Protein AF-A0A0D0E240-F1 (afdb_monomer_lite)

Organism: NCBI:txid930991

pLDDT: mean 70.88, std 16.0, range [42.56, 92.5]

Radius of gyration: 27.43 Å; chains: 1; bounding box: 70×23×63 Å

Sequence (84 aa):
RSADISRSQALELLDTGWTLEEVGEIFNVSEKSIWRWEDKLTQQIEVSPMSVLRGCPRLLNMAIMAELQASSRNPHRCSLMMGF

Foldseek 3Di:
DPPVVLLVVLVVVVVVPDDLVVSCVVSVHHSVVNVVSVVVVVVVVVDPDPPPPDDPPPPDDPVNVVVVVVVVVDPPPPPPPDDD

Secondary structure (DSSP, 8-state):
-HHHHHHHHHHHHHHTT--HHHHHHHHT--HHHHHHHHHHHHHHHH-----TT-----S--HHHHHHHHHHHT-TT-S-SSS--

InterPro domains:
  IPR009057 Homedomain-like superfamily [SSF46689] (7-76)

Structure (mmCIF, N/CA/C/O backbone):
data_AF-A0A0D0E240-F1
#
_entry.id   AF-A0A0D0E240-F1
#
loop_
_atom_site.group_PDB
_atom_site.id
_atom_site.type_symbol
_atom_site.label_atom_id
_atom_site.label_alt_id
_atom_site.label_comp_id
_atom_site.label_asym_id
_atom_site.label_entity_id
_atom_site.label_seq_id
_atom_site.pdbx_PDB_ins_code
_atom_site.Cartn_x
_atom_site.Cartn_y
_atom_site.Cartn_z
_atom_site.occupancy
_atom_site.B_iso_or_equiv
_atom_site.auth_seq_id
_atom_site.auth_comp_id
_atom_site.auth_asym_id
_atom_site.auth_atom_id
_atom_site.pdbx_PDB_model_num
ATOM 1 N N . ARG A 1 1 ? 11.034 -12.739 4.425 1.00 46.31 1 ARG A N 1
ATOM 2 C CA . ARG A 1 1 ? 9.708 -13.303 4.072 1.00 46.31 1 ARG A CA 1
ATOM 3 C C . ARG A 1 1 ? 8.582 -12.838 5.005 1.00 46.31 1 ARG A C 1
ATOM 5 O O . ARG A 1 1 ? 7.455 -12.816 4.549 1.00 46.31 1 ARG A O 1
ATOM 12 N N . SER A 1 2 ? 8.845 -12.404 6.245 1.00 47.59 2 SER A N 1
ATOM 13 C CA . SER A 1 2 ? 7.769 -12.022 7.186 1.00 47.59 2 SER A CA 1
ATOM 14 C C . SER A 1 2 ? 7.164 -10.619 7.005 1.00 47.59 2 SER A C 1
ATOM 16 O O . SER A 1 2 ? 6.081 -10.378 7.512 1.00 47.59 2 SER A O 1
ATOM 18 N N . ALA A 1 3 ? 7.822 -9.699 6.291 1.00 57.75 3 ALA A N 1
ATOM 19 C CA . ALA A 1 3 ? 7.351 -8.312 6.152 1.00 57.75 3 ALA A CA 1
ATOM 20 C C . ALA A 1 3 ? 6.356 -8.082 5.000 1.00 57.75 3 ALA A C 1
ATOM 22 O O . ALA A 1 3 ? 5.802 -6.994 4.900 1.00 57.75 3 ALA A O 1
ATOM 23 N N . ASP A 1 4 ? 6.175 -9.054 4.101 1.00 60.41 4 ASP A N 1
ATOM 24 C CA . ASP A 1 4 ? 5.242 -8.920 2.972 1.00 60.41 4 ASP A CA 1
ATOM 25 C C . ASP A 1 4 ? 3.829 -9.376 3.355 1.00 60.41 4 ASP A C 1
ATOM 27 O O . ASP A 1 4 ? 2.860 -8.744 2.949 1.00 60.41 4 ASP A O 1
ATOM 31 N N . ILE A 1 5 ? 3.723 -10.395 4.217 1.00 61.06 5 ILE A N 1
ATOM 32 C CA . ILE A 1 5 ? 2.446 -10.916 4.734 1.00 61.06 5 ILE A CA 1
ATOM 33 C C . ILE A 1 5 ? 1.708 -9.846 5.551 1.00 61.06 5 ILE A C 1
ATOM 35 O O . ILE A 1 5 ? 0.499 -9.694 5.414 1.00 61.06 5 ILE A O 1
ATOM 39 N N . SER A 1 6 ? 2.430 -9.044 6.342 1.00 76.56 6 SER A N 1
ATOM 40 C CA . SER A 1 6 ? 1.815 -7.978 7.140 1.00 76.56 6 SER A CA 1
ATOM 41 C C . SER A 1 6 ? 1.255 -6.829 6.296 1.00 76.56 6 SER A C 1
ATOM 43 O O . SER A 1 6 ? 0.305 -6.181 6.716 1.00 76.56 6 SER A O 1
ATOM 45 N N . ARG A 1 7 ? 1.801 -6.575 5.097 1.00 81.62 7 ARG A N 1
ATOM 46 C CA . ARG A 1 7 ? 1.312 -5.498 4.218 1.00 81.62 7 ARG A CA 1
ATOM 47 C C . ARG A 1 7 ? 0.047 -5.893 3.477 1.00 81.62 7 ARG A C 1
ATOM 49 O O . ARG A 1 7 ? -0.869 -5.086 3.402 1.00 81.62 7 ARG A O 1
ATOM 56 N N . SER A 1 8 ? -0.006 -7.113 2.944 1.00 83.81 8 SER A N 1
ATOM 57 C CA . SER A 1 8 ? -1.208 -7.603 2.262 1.00 83.81 8 SER A CA 1
ATOM 58 C C . SER A 1 8 ? -2.390 -7.678 3.224 1.00 83.81 8 SER A C 1
ATOM 60 O O . SER A 1 8 ? -3.464 -7.195 2.896 1.00 83.81 8 SER A O 1
ATOM 62 N N . GLN A 1 9 ? -2.165 -8.170 4.445 1.00 86.62 9 GLN A N 1
ATOM 63 C CA . GLN A 1 9 ? -3.204 -8.233 5.476 1.00 86.62 9 GLN A CA 1
ATOM 64 C C . GLN A 1 9 ? -3.689 -6.845 5.916 1.00 86.62 9 GLN A C 1
ATOM 66 O O . GLN A 1 9 ? -4.885 -6.647 6.102 1.00 86.62 9 GLN A O 1
ATOM 71 N N . ALA A 1 10 ? -2.782 -5.872 6.056 1.00 86.62 10 ALA A N 1
ATOM 72 C CA . ALA A 1 10 ? -3.163 -4.496 6.369 1.00 86.62 10 ALA A CA 1
ATOM 73 C C . ALA A 1 10 ? -4.052 -3.878 5.274 1.00 86.62 10 ALA A C 1
ATOM 75 O O . ALA A 1 10 ? -5.022 -3.200 5.595 1.00 86.62 10 ALA A O 1
ATOM 76 N N . LEU A 1 11 ? -3.755 -4.135 3.995 1.00 86.75 11 LEU A N 1
ATOM 77 C CA . LEU A 1 11 ? -4.558 -3.638 2.871 1.00 86.75 11 LEU A CA 1
ATOM 78 C C . LEU A 1 11 ? -5.921 -4.345 2.765 1.00 86.75 11 LEU A C 1
ATOM 80 O O . LEU A 1 11 ? -6.918 -3.683 2.503 1.00 86.75 11 LEU A O 1
ATOM 84 N N . GLU A 1 12 ? -5.988 -5.656 3.024 1.00 90.31 12 GLU A N 1
ATOM 85 C CA . GLU A 1 12 ? -7.261 -6.398 3.083 1.00 90.31 12 GLU A CA 1
ATOM 86 C C . GLU A 1 12 ? -8.195 -5.839 4.166 1.00 90.31 12 GLU A C 1
ATOM 88 O O . GLU A 1 12 ? -9.395 -5.706 3.943 1.00 90.31 12 GLU A O 1
ATOM 93 N N . LEU A 1 13 ? -7.658 -5.453 5.327 1.00 89.69 13 LEU A N 1
ATOM 94 C CA . LEU A 1 13 ? -8.467 -4.861 6.395 1.00 89.69 13 LEU A CA 1
ATOM 95 C C . LEU A 1 13 ? -9.070 -3.513 5.986 1.00 89.69 13 LEU A C 1
ATOM 97 O O . LEU A 1 13 ? -10.243 -3.264 6.268 1.00 89.69 13 LEU A O 1
ATOM 101 N N . LEU A 1 14 ? -8.324 -2.678 5.262 1.00 88.94 14 LEU A N 1
ATOM 102 C CA . LEU A 1 14 ? -8.868 -1.431 4.716 1.00 88.94 14 LEU A CA 1
ATOM 103 C C . LEU A 1 14 ? -10.002 -1.691 3.718 1.00 88.94 14 LEU A C 1
ATOM 105 O O . LEU A 1 14 ? -11.018 -1.005 3.775 1.00 88.94 14 LEU A O 1
ATOM 109 N N . ASP A 1 15 ? -9.873 -2.712 2.863 1.00 88.62 15 ASP A N 1
ATOM 110 C CA . ASP A 1 15 ? -10.927 -3.102 1.912 1.00 88.62 15 ASP A CA 1
ATOM 111 C C . ASP A 1 15 ? -12.203 -3.580 2.631 1.00 88.62 15 ASP A C 1
ATOM 113 O O . ASP A 1 15 ? -13.321 -3.291 2.210 1.00 88.62 15 ASP A O 1
ATOM 117 N N . THR A 1 16 ? -12.055 -4.222 3.796 1.00 91.19 16 THR A N 1
ATOM 118 C CA . THR A 1 16 ? -13.196 -4.590 4.656 1.00 91.19 16 THR A CA 1
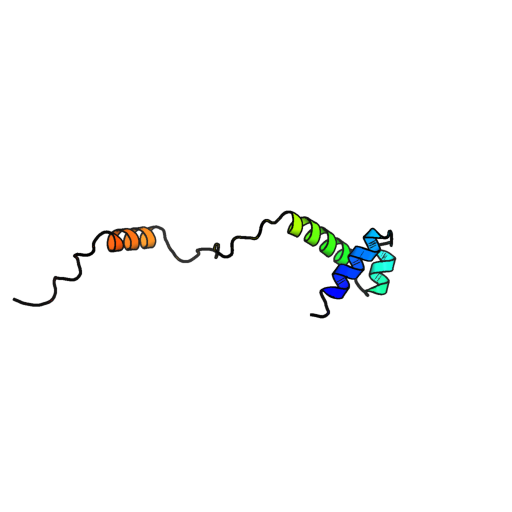ATOM 119 C C . THR A 1 16 ? -13.820 -3.411 5.418 1.00 91.19 16 THR A C 1
ATOM 121 O O . THR A 1 16 ? -14.812 -3.602 6.123 1.00 91.19 16 THR A O 1
ATOM 124 N N . GLY A 1 17 ? -13.278 -2.197 5.264 1.00 90.19 17 GLY A N 1
ATOM 125 C CA . GLY A 1 17 ? -13.821 -0.956 5.821 1.00 90.19 17 GLY A CA 1
ATOM 126 C C . GLY A 1 17 ? -13.190 -0.495 7.135 1.00 90.19 17 GLY A C 1
ATOM 127 O O . GLY A 1 17 ? -13.755 0.379 7.792 1.00 90.19 17 GLY A O 1
ATOM 128 N N . TRP A 1 18 ? -12.047 -1.061 7.532 1.00 92.50 18 TRP A N 1
ATOM 129 C CA . TRP A 1 18 ? -11.316 -0.592 8.711 1.00 92.50 18 TRP A CA 1
ATOM 130 C C . TRP A 1 18 ? -10.652 0.755 8.452 1.00 92.50 18 TRP A C 1
ATOM 132 O O . TRP A 1 18 ? -10.281 1.088 7.324 1.00 92.50 18 TRP A O 1
ATOM 142 N N . THR A 1 19 ? -10.469 1.531 9.515 1.00 90.25 19 THR A N 1
ATOM 143 C CA . THR A 1 19 ? -9.806 2.830 9.414 1.00 90.25 19 THR A CA 1
ATOM 144 C C . THR A 1 19 ? -8.284 2.687 9.391 1.00 90.25 19 THR A C 1
ATOM 146 O O . THR A 1 19 ? -7.704 1.729 9.907 1.00 90.25 19 THR A O 1
ATOM 149 N N . LEU A 1 20 ? -7.609 3.677 8.803 1.00 88.88 20 LEU A N 1
ATOM 150 C CA . LEU A 1 20 ? -6.145 3.728 8.762 1.00 88.88 20 LEU A CA 1
ATOM 151 C C . LEU A 1 20 ? -5.514 3.780 10.163 1.00 88.88 20 LEU A C 1
ATOM 153 O O . LEU A 1 20 ? -4.432 3.224 10.346 1.00 88.88 20 LEU A O 1
ATOM 157 N N . GLU A 1 21 ? -6.181 4.418 11.132 1.00 89.88 21 GLU A N 1
ATOM 158 C CA . GLU A 1 21 ? -5.745 4.466 12.534 1.00 89.88 21 GLU A CA 1
ATOM 159 C C . GLU A 1 21 ? -5.757 3.070 13.162 1.00 89.88 21 GLU A C 1
ATOM 161 O O . GLU A 1 21 ? -4.731 2.627 13.678 1.00 89.88 21 GLU A O 1
ATOM 166 N N . GLU A 1 22 ? -6.871 2.340 13.052 1.00 89.31 22 GLU A N 1
ATOM 167 C CA . GLU A 1 22 ? -7.004 0.994 13.628 1.00 89.31 22 GLU A CA 1
ATOM 168 C C . GLU A 1 22 ? -5.996 0.016 13.014 1.00 89.31 22 GLU A C 1
ATOM 170 O O . GLU A 1 22 ? -5.329 -0.745 13.719 1.00 89.31 22 GLU A O 1
ATOM 175 N N . VAL A 1 23 ? -5.833 0.058 11.689 1.00 90.06 23 VAL A N 1
ATOM 176 C CA . VAL A 1 23 ? -4.833 -0.763 10.998 1.00 90.06 23 VAL A CA 1
ATOM 177 C C . VAL A 1 23 ? -3.416 -0.342 11.411 1.00 90.06 23 VAL A C 1
ATOM 179 O O . VAL A 1 23 ? -2.558 -1.192 11.654 1.00 90.06 23 VAL A O 1
ATOM 182 N N . GLY A 1 24 ? -3.147 0.956 11.547 1.00 89.00 24 GLY A N 1
ATOM 183 C CA . GLY A 1 24 ? -1.856 1.462 12.015 1.00 89.00 24 GLY A CA 1
ATOM 184 C C . GLY A 1 24 ? -1.494 0.970 13.413 1.00 89.00 24 GLY A C 1
ATOM 185 O O . GLY A 1 24 ? -0.352 0.565 13.645 1.00 89.00 24 GLY A O 1
ATOM 186 N N . GLU A 1 25 ? -2.471 0.929 14.315 1.00 89.88 25 GLU A N 1
ATOM 187 C CA . GLU A 1 25 ? -2.303 0.442 15.681 1.00 89.88 25 GLU A CA 1
ATOM 188 C C . GLU A 1 25 ? -2.014 -1.067 15.722 1.00 89.88 25 GLU A C 1
ATOM 190 O O . GLU A 1 25 ? -1.037 -1.490 16.344 1.00 89.88 25 GLU A O 1
ATOM 195 N N . ILE A 1 26 ? -2.777 -1.882 14.981 1.00 89.62 26 ILE A N 1
ATOM 196 C CA . ILE A 1 26 ? -2.604 -3.347 14.931 1.00 89.62 26 ILE A CA 1
ATOM 197 C C . ILE A 1 26 ? -1.221 -3.736 14.401 1.00 89.62 26 ILE A C 1
ATOM 199 O O . ILE A 1 26 ? -0.558 -4.624 14.942 1.00 89.62 26 ILE A O 1
ATOM 203 N N . PHE A 1 27 ? -0.777 -3.081 13.326 1.00 86.38 27 PHE A N 1
ATOM 204 C CA . PHE A 1 27 ? 0.490 -3.405 12.671 1.00 86.38 27 PHE A CA 1
ATOM 205 C C . PHE A 1 27 ? 1.671 -2.579 13.201 1.00 86.38 27 PHE A C 1
ATOM 207 O O . PHE A 1 27 ? 2.798 -2.774 12.738 1.00 86.38 27 PHE A O 1
ATOM 214 N N . ASN A 1 28 ? 1.435 -1.696 14.179 1.00 89.69 28 ASN A N 1
ATOM 215 C CA . ASN A 1 28 ? 2.402 -0.752 14.738 1.00 89.69 28 ASN A CA 1
ATOM 216 C C . ASN A 1 28 ? 3.162 0.029 13.647 1.00 89.69 28 ASN A C 1
ATOM 218 O O . ASN A 1 28 ? 4.396 0.098 13.620 1.00 89.69 28 ASN A O 1
ATOM 222 N N . VAL A 1 29 ? 2.409 0.584 12.697 1.00 88.12 29 VAL A N 1
ATOM 223 C CA . VAL A 1 29 ? 2.925 1.388 11.588 1.00 88.12 29 VAL A CA 1
ATOM 224 C C . VAL A 1 29 ? 2.164 2.698 11.487 1.00 88.12 29 VAL A C 1
ATOM 226 O O . VAL A 1 29 ? 0.962 2.763 11.696 1.00 88.12 29 VAL A O 1
ATOM 229 N N . SER A 1 30 ? 2.860 3.766 11.105 1.00 89.25 30 SER A N 1
ATOM 230 C CA . SER A 1 30 ? 2.198 5.040 10.824 1.00 89.25 30 SER A CA 1
ATOM 231 C C . SER A 1 30 ? 1.259 4.917 9.623 1.00 89.25 30 SER A C 1
ATOM 233 O O . SER A 1 30 ? 1.651 4.317 8.618 1.00 89.25 30 SER A O 1
ATOM 235 N N . GLU A 1 31 ? 0.138 5.632 9.636 1.00 88.38 31 GLU A N 1
ATOM 236 C CA . GLU A 1 31 ? -0.783 5.764 8.494 1.00 88.38 31 GLU A CA 1
ATOM 237 C C . GLU A 1 31 ? -0.071 6.119 7.182 1.00 88.38 31 GLU A C 1
ATOM 239 O O . GLU A 1 31 ? -0.357 5.571 6.122 1.00 88.38 31 GLU A O 1
ATOM 244 N N . LYS A 1 32 ? 0.947 6.986 7.249 1.00 90.31 32 LYS A N 1
ATOM 245 C CA . LYS A 1 32 ? 1.771 7.379 6.095 1.00 90.31 32 LYS A CA 1
ATOM 246 C C . LYS A 1 32 ? 2.444 6.193 5.397 1.00 90.31 32 LYS A C 1
ATOM 248 O O . LYS A 1 32 ? 2.707 6.249 4.199 1.00 90.31 32 LYS A O 1
ATOM 253 N N . SER A 1 33 ? 2.771 5.141 6.142 1.00 88.19 33 SER A N 1
ATOM 254 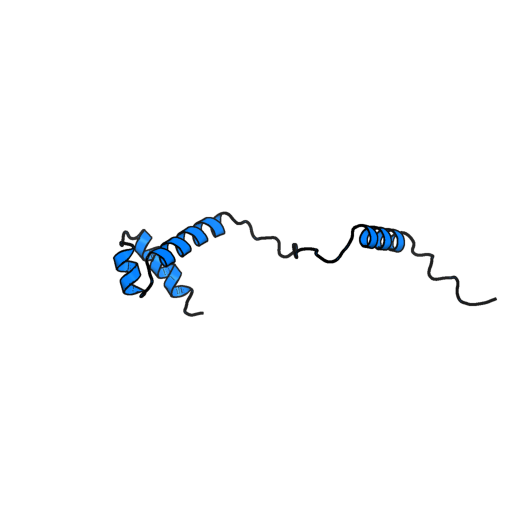C CA . SER A 1 33 ? 3.345 3.909 5.595 1.00 88.19 33 SER A CA 1
ATOM 255 C C . SER A 1 33 ? 2.285 3.088 4.876 1.00 88.19 33 SER A C 1
ATOM 257 O O . SER A 1 33 ? 2.574 2.562 3.806 1.00 88.19 33 SER A O 1
ATOM 259 N N . ILE A 1 34 ? 1.072 3.046 5.426 1.00 88.19 34 ILE A N 1
ATOM 260 C CA . ILE A 1 34 ? -0.079 2.350 4.851 1.00 88.19 34 ILE A CA 1
ATOM 261 C C . ILE A 1 34 ? -0.468 2.990 3.511 1.00 88.19 34 ILE A C 1
ATOM 263 O O . ILE A 1 34 ? -0.495 2.300 2.496 1.00 88.19 34 ILE A O 1
ATOM 267 N N . TRP A 1 35 ? -0.593 4.321 3.467 1.00 88.56 35 TRP A N 1
ATOM 268 C CA . TRP A 1 35 ? -0.804 5.083 2.225 1.00 88.56 35 TRP A CA 1
ATOM 269 C C . TRP A 1 35 ? 0.238 4.769 1.144 1.00 88.56 35 TRP A C 1
ATOM 271 O O . TRP A 1 35 ? -0.082 4.599 -0.028 1.00 88.56 35 TRP A O 1
ATOM 281 N N . ARG A 1 36 ? 1.517 4.662 1.527 1.00 87.06 36 ARG A N 1
ATOM 282 C CA . ARG A 1 36 ? 2.589 4.313 0.579 1.00 87.06 36 ARG A CA 1
ATOM 283 C C . ARG A 1 36 ? 2.496 2.878 0.075 1.00 87.06 36 ARG A C 1
ATOM 285 O O . ARG A 1 36 ? 3.067 2.583 -0.973 1.00 87.06 36 ARG A O 1
ATOM 292 N N . TRP A 1 37 ? 1.887 1.969 0.832 1.00 88.06 37 TRP A N 1
ATOM 293 C CA . TRP A 1 37 ? 1.671 0.596 0.381 1.00 88.06 37 TRP A CA 1
ATOM 294 C C . TRP A 1 37 ? 0.546 0.534 -0.644 1.00 88.06 37 TRP A C 1
ATOM 296 O O . TRP A 1 37 ? 0.732 -0.105 -1.675 1.00 88.06 37 TRP A O 1
ATOM 306 N N . GLU A 1 38 ? -0.546 1.254 -0.403 1.00 83.94 38 GLU A N 1
ATOM 307 C CA . GLU A 1 38 ? -1.669 1.373 -1.335 1.00 83.94 38 GLU A CA 1
ATOM 308 C C . GLU A 1 38 ? -1.237 2.009 -2.668 1.00 83.94 38 GLU A C 1
ATOM 310 O O . GLU A 1 38 ? -1.435 1.423 -3.732 1.00 83.94 38 GLU A O 1
ATOM 315 N N . ASP A 1 39 ? -0.529 3.142 -2.618 1.00 84.88 39 ASP A N 1
ATOM 316 C CA . ASP A 1 39 ? -0.002 3.827 -3.809 1.00 84.88 39 ASP A CA 1
ATOM 317 C C . ASP A 1 39 ? 0.943 2.926 -4.626 1.00 84.88 39 ASP A C 1
ATOM 319 O O . ASP A 1 39 ? 0.854 2.838 -5.851 1.00 84.88 39 ASP A O 1
ATOM 323 N N . LYS A 1 40 ? 1.813 2.165 -3.948 1.00 78.44 40 LYS A N 1
ATOM 324 C CA . LYS A 1 40 ? 2.687 1.190 -4.615 1.00 78.44 40 LYS A CA 1
ATOM 325 C C . LYS A 1 40 ? 1.924 0.039 -5.259 1.00 78.44 40 LYS A C 1
ATOM 327 O O . LYS A 1 40 ? 2.378 -0.446 -6.295 1.00 78.44 40 LYS A O 1
ATOM 332 N N . LEU A 1 41 ? 0.840 -0.435 -4.645 1.00 74.81 41 LEU A N 1
ATOM 333 C CA . LEU A 1 41 ? 0.028 -1.517 -5.198 1.00 74.81 41 LEU A CA 1
ATOM 334 C C . LEU A 1 41 ? -0.644 -1.048 -6.495 1.00 74.81 41 LEU A C 1
ATOM 336 O O . LEU A 1 41 ? -0.520 -1.711 -7.522 1.00 74.81 41 LEU A O 1
ATOM 340 N N . THR A 1 42 ? -1.244 0.144 -6.468 1.00 69.19 42 THR A N 1
ATOM 341 C CA . THR A 1 42 ? -1.851 0.788 -7.641 1.00 69.19 42 THR A CA 1
ATOM 342 C C . THR A 1 42 ? -0.828 0.995 -8.756 1.00 69.19 42 THR A C 1
ATOM 344 O O . THR A 1 42 ? -1.073 0.618 -9.900 1.00 69.19 42 THR A O 1
ATOM 347 N N . GLN A 1 43 ? 0.370 1.488 -8.424 1.00 65.88 43 GL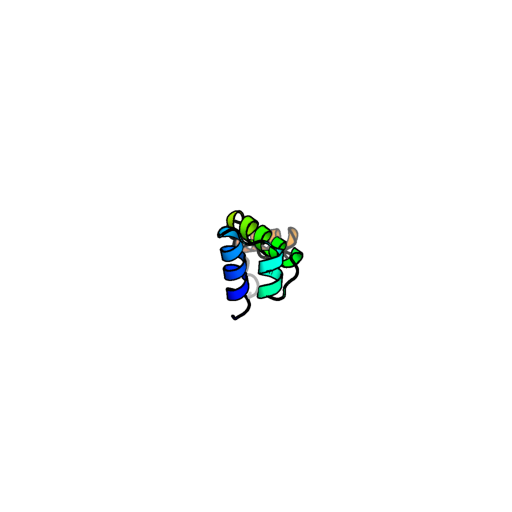N A N 1
ATOM 348 C CA . GLN A 1 43 ? 1.450 1.634 -9.400 1.00 65.88 43 GLN A CA 1
ATOM 349 C C . GLN A 1 43 ? 1.906 0.284 -9.966 1.00 65.88 43 GLN A C 1
ATOM 351 O O . GLN A 1 43 ? 2.125 0.184 -11.165 1.00 65.88 43 GLN A O 1
ATOM 356 N N . GLN A 1 44 ? 2.033 -0.776 -9.158 1.00 60.00 44 GLN A N 1
ATOM 357 C CA . GLN A 1 44 ? 2.430 -2.103 -9.655 1.00 60.00 44 GLN A CA 1
ATOM 358 C C . GLN A 1 44 ? 1.407 -2.734 -10.603 1.00 60.00 44 GLN A C 1
ATOM 360 O O . GLN A 1 44 ? 1.812 -3.480 -11.492 1.00 60.00 44 GLN A O 1
ATOM 365 N N . ILE A 1 45 ? 0.116 -2.429 -10.447 1.00 58.16 45 ILE A N 1
ATOM 366 C CA . ILE A 1 45 ? -0.923 -2.848 -11.399 1.00 58.16 45 ILE A CA 1
ATOM 367 C C . ILE A 1 45 ? -0.720 -2.147 -12.755 1.00 58.16 45 ILE A C 1
ATOM 369 O O . ILE A 1 45 ? -0.957 -2.748 -13.802 1.00 58.16 45 ILE A O 1
ATOM 373 N N . GLU A 1 46 ? -0.230 -0.905 -12.751 1.00 54.50 46 GLU A N 1
ATOM 374 C CA . GLU A 1 46 ? 0.009 -0.107 -13.959 1.00 54.50 46 GLU A CA 1
ATOM 375 C C . GLU A 1 46 ? 1.395 -0.348 -14.594 1.00 54.50 46 GLU A C 1
ATOM 377 O O . GLU A 1 46 ? 1.578 -0.186 -15.805 1.00 54.50 46 GLU A O 1
ATOM 382 N N . VAL A 1 47 ? 2.388 -0.795 -13.818 1.00 51.09 47 VAL A N 1
ATOM 383 C CA . VAL A 1 47 ? 3.729 -1.074 -14.342 1.00 51.09 47 VAL A CA 1
ATOM 384 C C . VAL A 1 47 ? 3.759 -2.461 -14.987 1.00 51.09 47 VAL A C 1
ATOM 386 O O . VAL A 1 47 ? 4.127 -3.460 -14.369 1.00 51.09 47 VAL A O 1
ATOM 389 N N . SER A 1 48 ? 3.450 -2.510 -16.287 1.00 51.62 48 SER A N 1
ATOM 390 C CA . SER A 1 48 ? 3.917 -3.587 -17.173 1.00 51.62 48 SER A CA 1
ATOM 391 C C . SER A 1 48 ? 5.400 -3.857 -16.873 1.00 51.62 48 SER A C 1
ATOM 393 O O . SER A 1 48 ? 6.165 -2.889 -16.790 1.00 51.62 48 SER A O 1
ATOM 395 N N . PRO A 1 49 ? 5.827 -5.114 -16.639 1.00 55.94 49 PRO A N 1
ATOM 396 C CA . PRO A 1 49 ? 7.140 -5.402 -16.076 1.00 55.94 49 PRO A CA 1
ATOM 397 C C . PRO A 1 49 ? 8.222 -4.664 -16.859 1.00 55.94 49 PRO A C 1
ATOM 399 O O . PRO A 1 49 ? 8.333 -4.835 -18.076 1.00 55.94 49 PRO A O 1
ATOM 402 N N . MET A 1 50 ? 9.018 -3.836 -16.164 1.00 52.28 50 MET A N 1
ATOM 403 C CA . MET A 1 50 ? 10.216 -3.245 -16.758 1.00 52.28 50 MET A CA 1
ATOM 404 C C . MET A 1 50 ? 10.999 -4.391 -17.381 1.00 52.28 50 MET A C 1
ATOM 406 O O . MET A 1 50 ? 11.442 -5.294 -16.671 1.00 52.28 50 MET A O 1
ATOM 410 N N . SER A 1 51 ? 11.102 -4.384 -18.712 1.00 56.00 51 SER A N 1
ATOM 411 C CA . SER A 1 51 ? 11.752 -5.453 -19.452 1.00 56.00 51 SER A CA 1
ATOM 412 C C . SER A 1 51 ? 13.091 -5.766 -18.787 1.00 56.00 51 SER A C 1
ATOM 414 O O . SER A 1 51 ? 13.937 -4.875 -18.681 1.00 56.00 51 SER A O 1
ATOM 416 N N . VAL A 1 52 ? 13.295 -7.022 -18.384 1.00 55.72 52 VAL A N 1
ATOM 417 C CA . VAL A 1 52 ? 14.545 -7.534 -17.780 1.00 55.72 52 VAL A CA 1
ATOM 418 C C . VAL A 1 52 ? 15.775 -7.199 -18.651 1.00 55.72 52 VAL A C 1
ATOM 420 O O . VAL A 1 52 ? 16.907 -7.182 -18.183 1.00 55.72 52 VAL A O 1
ATOM 423 N N . LEU A 1 53 ? 15.541 -6.857 -19.921 1.00 58.38 53 LEU A N 1
ATOM 424 C CA . LEU A 1 53 ? 16.529 -6.486 -20.929 1.00 58.38 53 LEU A CA 1
ATOM 425 C C . LEU A 1 53 ? 16.994 -5.020 -20.904 1.00 58.38 53 LEU A C 1
ATOM 427 O O . LEU A 1 53 ? 17.907 -4.677 -21.650 1.00 58.38 53 LEU A O 1
ATOM 431 N N . ARG A 1 54 ? 16.408 -4.133 -20.090 1.00 54.41 54 ARG A N 1
ATOM 432 C CA . ARG A 1 54 ? 16.831 -2.721 -20.020 1.00 54.41 54 ARG A CA 1
ATOM 433 C C . ARG A 1 54 ? 17.655 -2.451 -18.770 1.00 54.41 54 ARG A C 1
ATOM 435 O O . ARG A 1 54 ? 17.284 -1.653 -17.915 1.00 54.41 54 ARG A O 1
ATOM 442 N N . GLY A 1 55 ? 18.828 -3.077 -18.699 1.00 58.50 55 GLY A N 1
ATOM 443 C CA . GLY A 1 55 ? 19.926 -2.446 -17.974 1.00 58.50 55 GLY A CA 1
ATOM 444 C C . GLY A 1 55 ? 20.158 -1.050 -18.561 1.00 58.50 55 GLY A C 1
ATOM 445 O O . GLY A 1 55 ? 20.061 -0.872 -19.774 1.00 58.50 55 GLY A O 1
ATOM 446 N N . CYS A 1 56 ? 20.429 -0.046 -17.727 1.00 59.78 56 CYS A N 1
ATOM 447 C CA . CYS A 1 56 ? 20.847 1.268 -18.211 1.00 59.78 56 CYS A CA 1
ATOM 448 C C . CYS A 1 56 ? 22.155 1.088 -19.005 1.00 59.78 56 CYS A C 1
ATOM 450 O O . CYS A 1 56 ? 23.175 0.792 -18.375 1.00 59.78 56 CYS A O 1
ATOM 452 N N . PRO A 1 57 ? 22.193 1.258 -20.342 1.00 54.44 57 PRO A N 1
ATOM 453 C CA . PRO A 1 57 ? 23.439 1.146 -21.080 1.00 54.44 57 PRO A CA 1
ATOM 454 C C . PRO A 1 57 ? 24.241 2.412 -20.783 1.00 54.44 57 PRO A C 1
ATOM 456 O O . PRO A 1 57 ? 24.077 3.436 -21.436 1.00 54.44 57 PRO A O 1
ATOM 459 N N . ARG A 1 58 ? 25.067 2.388 -19.735 1.00 60.31 58 ARG A N 1
ATOM 460 C CA . ARG A 1 58 ? 25.935 3.525 -19.383 1.00 60.31 58 ARG A CA 1
ATOM 461 C C . ARG A 1 58 ? 27.343 3.425 -19.966 1.00 60.31 58 ARG A C 1
ATOM 463 O O . ARG A 1 58 ? 28.163 4.282 -19.670 1.00 60.31 58 ARG A O 1
ATOM 470 N N . LEU A 1 59 ? 27.648 2.415 -20.781 1.00 59.97 59 LEU A N 1
ATOM 471 C CA . LEU A 1 59 ? 29.037 2.113 -21.154 1.00 59.97 59 LEU A CA 1
ATOM 472 C C . LEU A 1 59 ? 29.245 1.694 -22.615 1.00 59.97 59 LEU A C 1
ATOM 474 O O . LEU A 1 59 ? 30.194 0.983 -22.913 1.00 59.97 59 LEU A O 1
ATOM 478 N N . LEU A 1 60 ? 28.408 2.143 -23.551 1.00 59.72 60 LEU A N 1
ATOM 479 C CA . LEU A 1 60 ? 28.751 2.056 -24.974 1.00 59.72 60 LEU A CA 1
ATOM 480 C C . LEU A 1 60 ? 28.482 3.402 -25.637 1.00 59.72 60 LEU A C 1
ATOM 482 O O . LEU A 1 60 ? 27.350 3.750 -25.961 1.00 59.72 60 LEU A O 1
ATOM 486 N N . ASN A 1 61 ? 29.553 4.177 -25.799 1.00 70.88 61 ASN A N 1
ATOM 487 C CA . ASN A 1 61 ? 29.547 5.375 -26.628 1.00 70.88 61 ASN A CA 1
ATOM 488 C C . ASN A 1 61 ? 29.170 4.973 -28.069 1.00 70.88 61 ASN A C 1
ATOM 490 O O . ASN A 1 61 ? 29.617 3.934 -28.558 1.00 70.88 61 ASN A O 1
ATOM 494 N N . MET A 1 62 ? 28.375 5.800 -28.752 1.00 70.31 62 MET A N 1
ATOM 495 C CA . MET A 1 62 ? 27.971 5.616 -30.155 1.00 70.31 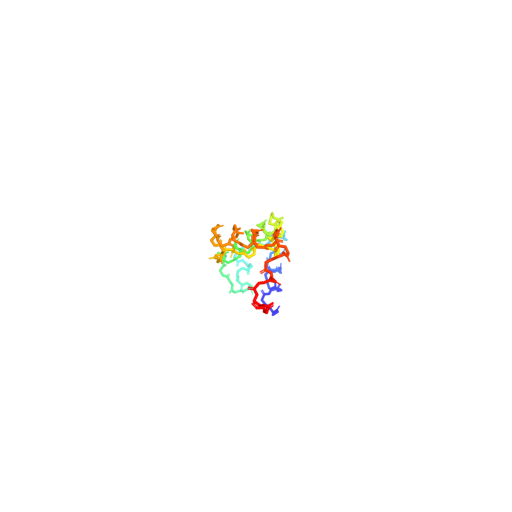62 MET A CA 1
ATOM 496 C C . MET A 1 62 ? 29.163 5.302 -31.073 1.00 70.31 62 MET A C 1
ATOM 498 O O . MET A 1 62 ? 29.037 4.476 -31.973 1.00 70.31 62 MET A O 1
ATOM 502 N N . ALA A 1 63 ? 30.334 5.887 -30.797 1.00 69.44 63 ALA A N 1
ATOM 503 C CA . ALA A 1 63 ? 31.571 5.601 -31.525 1.00 69.44 63 ALA A CA 1
ATOM 504 C C . ALA A 1 63 ? 32.012 4.127 -31.410 1.00 69.44 63 ALA A C 1
ATOM 506 O O . ALA A 1 63 ? 32.333 3.499 -32.414 1.00 69.44 63 ALA A O 1
ATOM 507 N N . ILE A 1 64 ? 31.947 3.552 -30.205 1.00 72.12 64 ILE A N 1
ATOM 508 C CA . ILE A 1 64 ? 32.330 2.156 -29.936 1.00 72.12 64 ILE A CA 1
ATOM 509 C C . ILE A 1 64 ? 31.330 1.198 -30.598 1.00 72.12 64 ILE A C 1
ATOM 511 O O . ILE A 1 64 ? 31.719 0.180 -31.167 1.00 72.12 64 ILE A O 1
ATOM 515 N N . MET A 1 65 ? 30.033 1.532 -30.581 1.00 74.62 65 MET A N 1
ATOM 516 C CA . MET A 1 65 ? 29.020 0.719 -31.264 1.00 74.62 65 MET A CA 1
ATOM 517 C C . MET A 1 65 ? 29.205 0.715 -32.784 1.00 74.62 65 MET A C 1
ATOM 519 O O . MET A 1 65 ? 29.069 -0.338 -33.408 1.00 74.62 65 MET A O 1
ATOM 523 N N . ALA A 1 66 ? 29.553 1.860 -33.376 1.00 73.88 66 ALA A N 1
ATOM 524 C CA . ALA A 1 66 ? 29.836 1.952 -34.805 1.00 73.88 66 ALA A CA 1
ATOM 525 C C . ALA A 1 66 ? 31.076 1.128 -35.198 1.00 73.88 66 ALA A C 1
ATOM 527 O O . ALA A 1 66 ? 31.057 0.423 -36.207 1.00 73.88 66 ALA A O 1
ATOM 528 N N . GLU A 1 67 ? 32.128 1.156 -34.377 1.00 74.00 67 GLU A N 1
ATOM 529 C CA . GLU A 1 67 ? 33.370 0.413 -34.612 1.00 74.00 67 GLU A CA 1
ATOM 530 C C . GLU A 1 67 ? 33.172 -1.114 -34.517 1.00 74.00 67 GLU A C 1
ATOM 532 O O . GLU A 1 67 ? 33.656 -1.874 -35.364 1.00 74.00 67 GLU A O 1
ATOM 537 N N . LEU A 1 68 ? 32.369 -1.573 -33.551 1.00 75.12 68 LEU A N 1
ATOM 538 C CA . LEU A 1 68 ? 31.980 -2.982 -33.425 1.00 75.12 68 LEU A CA 1
ATOM 539 C C . LEU A 1 68 ? 31.129 -3.456 -34.612 1.00 75.12 68 LEU A C 1
ATOM 541 O O . LEU A 1 68 ? 31.342 -4.553 -35.132 1.00 75.12 68 LEU A O 1
ATOM 545 N N . GLN A 1 69 ? 30.187 -2.632 -35.079 1.00 70.88 69 GLN A N 1
ATOM 546 C CA . GLN A 1 69 ? 29.361 -2.957 -36.246 1.00 70.88 69 GLN A CA 1
ATOM 547 C C . GLN A 1 69 ? 30.182 -3.012 -37.539 1.00 70.88 69 GLN A C 1
ATOM 549 O O . GLN A 1 69 ? 29.954 -3.892 -38.372 1.00 70.88 69 GLN A O 1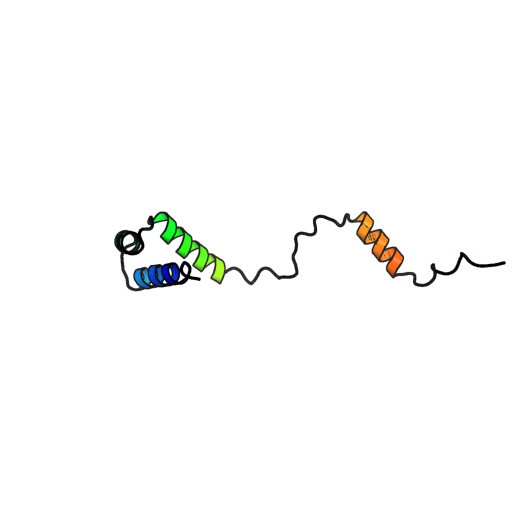
ATOM 554 N N . ALA A 1 70 ? 31.159 -2.115 -37.699 1.00 71.69 70 ALA A N 1
ATOM 555 C CA . ALA A 1 70 ? 32.084 -2.136 -38.828 1.00 71.69 70 ALA A CA 1
ATOM 556 C C . ALA A 1 70 ? 32.973 -3.393 -38.821 1.00 71.69 70 ALA A C 1
ATOM 558 O O . ALA A 1 70 ? 33.186 -3.997 -39.872 1.00 71.69 70 ALA A O 1
ATOM 559 N N . SER A 1 71 ? 33.426 -3.826 -37.640 1.00 62.44 71 SER A N 1
ATOM 560 C CA . SER A 1 71 ? 34.253 -5.030 -37.477 1.00 62.44 71 SER A CA 1
ATOM 561 C C . SER A 1 71 ? 33.466 -6.328 -37.707 1.00 62.44 71 SER A C 1
ATOM 563 O O . SER A 1 71 ? 33.972 -7.258 -38.326 1.00 62.44 71 SER A O 1
ATOM 565 N N . SER A 1 72 ? 32.200 -6.380 -37.280 1.00 60.84 72 SER A N 1
ATOM 566 C CA . SER A 1 72 ? 31.300 -7.528 -37.488 1.00 60.84 72 SER A CA 1
ATOM 567 C C . SER A 1 72 ? 30.933 -7.748 -38.964 1.00 60.84 72 SER A C 1
ATOM 569 O O . SER A 1 72 ? 30.752 -8.880 -39.413 1.00 60.84 72 SER A O 1
ATOM 571 N N . ARG A 1 73 ? 30.884 -6.674 -39.762 1.00 58.50 73 ARG A N 1
ATOM 572 C CA . ARG A 1 73 ? 30.555 -6.730 -41.195 1.00 58.50 73 ARG A CA 1
ATOM 573 C C . ARG A 1 73 ? 31.675 -7.256 -42.096 1.00 58.50 73 ARG A C 1
ATOM 575 O O . ARG A 1 73 ? 31.434 -7.391 -43.293 1.00 58.50 73 ARG A O 1
ATOM 582 N N . ASN A 1 74 ? 32.873 -7.532 -41.574 1.00 55.84 74 ASN A N 1
ATOM 583 C CA . ASN A 1 74 ? 34.021 -7.879 -42.411 1.00 55.84 74 ASN A CA 1
ATOM 584 C C . ASN A 1 74 ? 34.799 -9.101 -41.876 1.00 55.84 74 ASN A C 1
ATOM 586 O O . ASN A 1 74 ? 35.803 -8.938 -41.180 1.00 55.84 74 ASN A O 1
ATOM 590 N N . PRO A 1 75 ? 34.392 -10.339 -42.218 1.00 53.28 75 PRO A N 1
ATOM 591 C CA . PRO A 1 75 ? 35.054 -11.557 -41.737 1.00 53.28 75 PRO A CA 1
ATOM 592 C C . PRO A 1 75 ? 36.466 -11.795 -42.317 1.00 53.28 75 PRO A C 1
ATOM 594 O O . PRO A 1 75 ? 37.091 -12.802 -41.997 1.00 53.28 75 PRO A O 1
ATOM 597 N N . HIS A 1 76 ? 37.009 -10.892 -43.146 1.00 52.66 76 HIS A N 1
ATOM 598 C CA . HIS A 1 76 ? 38.257 -11.119 -43.890 1.00 52.66 76 HIS A CA 1
ATOM 599 C C . HIS A 1 76 ? 39.472 -10.285 -43.458 1.00 52.66 76 HIS A C 1
ATOM 601 O O . HIS A 1 76 ? 40.463 -10.252 -44.182 1.00 52.66 76 HIS A O 1
ATOM 607 N N . ARG A 1 77 ? 39.476 -9.653 -42.276 1.00 47.41 77 ARG A N 1
ATOM 608 C CA . ARG A 1 77 ? 40.682 -8.950 -41.776 1.00 47.41 77 ARG A CA 1
ATOM 609 C C . ARG A 1 77 ? 41.526 -9.707 -40.748 1.00 47.41 77 ARG A C 1
ATOM 611 O O . ARG A 1 77 ? 42.490 -9.153 -40.232 1.00 47.41 77 ARG A O 1
ATOM 618 N N . CYS A 1 78 ? 41.247 -10.991 -40.539 1.00 49.03 78 CYS A N 1
ATOM 619 C CA . CYS A 1 78 ? 42.136 -11.928 -39.847 1.00 49.03 78 CYS A CA 1
ATOM 620 C C . CYS A 1 78 ? 42.957 -12.755 -40.855 1.00 49.03 78 CYS A C 1
ATOM 622 O O . CYS A 1 78 ? 42.899 -13.977 -40.837 1.00 49.03 78 CYS A O 1
ATOM 624 N N . SER A 1 79 ? 43.678 -12.120 -41.786 1.00 50.00 79 SER A N 1
ATOM 625 C CA . SER A 1 79 ? 44.658 -12.837 -42.623 1.00 50.00 79 SER A CA 1
ATOM 626 C C . SER A 1 79 ? 45.687 -11.901 -43.263 1.00 50.00 79 SER A C 1
ATOM 628 O O . SER A 1 79 ? 45.810 -11.835 -44.477 1.00 50.00 79 SER A O 1
ATOM 630 N N . LEU A 1 80 ? 46.413 -11.123 -42.456 1.00 48.78 80 LEU A N 1
ATOM 631 C CA . LEU A 1 80 ? 47.626 -10.435 -42.930 1.00 48.78 80 LEU A CA 1
ATOM 632 C C . LEU A 1 80 ? 48.616 -10.206 -41.782 1.00 4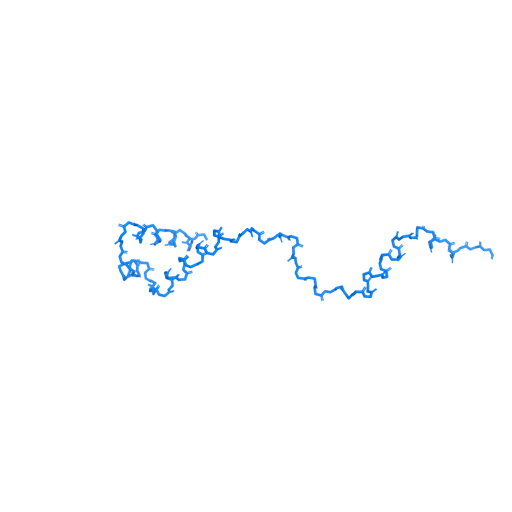8.78 80 LEU A C 1
ATOM 634 O O . LEU A 1 80 ? 49.071 -9.105 -41.508 1.00 48.78 80 LEU A O 1
ATOM 638 N N . MET A 1 81 ? 48.932 -11.296 -41.093 1.00 46.97 81 MET A N 1
ATOM 639 C CA . MET A 1 81 ? 50.227 -11.509 -40.454 1.00 46.97 81 MET A CA 1
ATOM 640 C C . MET A 1 81 ? 50.450 -13.017 -40.469 1.00 46.97 81 MET A C 1
ATOM 642 O O . MET A 1 81 ? 49.942 -13.697 -39.591 1.00 46.97 81 MET A O 1
ATOM 646 N N . MET A 1 82 ? 51.083 -13.525 -41.530 1.00 45.78 82 MET A N 1
ATOM 647 C CA . MET A 1 82 ? 51.949 -14.715 -41.559 1.00 45.78 82 MET A CA 1
ATOM 648 C C . MET A 1 82 ? 52.387 -14.969 -43.016 1.00 45.78 82 MET A C 1
ATOM 650 O O . MET A 1 82 ? 51.599 -15.458 -43.817 1.00 45.78 82 MET A O 1
ATOM 654 N N . GLY A 1 83 ? 53.652 -14.641 -43.312 1.00 42.56 83 GLY A N 1
ATOM 655 C CA . GLY A 1 83 ? 54.489 -15.261 -44.352 1.00 42.56 83 GLY A CA 1
ATOM 656 C C . GLY A 1 83 ? 54.252 -14.870 -45.815 1.00 42.56 83 GLY A C 1
ATOM 657 O O . GLY A 1 83 ? 53.330 -15.376 -46.441 1.00 42.56 83 GLY A O 1
ATOM 658 N N . PHE A 1 84 ? 55.139 -14.047 -46.381 1.00 43.25 84 PHE A N 1
ATOM 659 C CA . PHE A 1 84 ? 56.271 -14.495 -47.211 1.00 43.25 84 PHE A CA 1
ATOM 660 C C . PHE A 1 84 ? 57.350 -13.408 -47.232 1.00 43.25 84 PHE A C 1
ATOM 662 O O . PHE A 1 84 ? 56.974 -12.214 -47.252 1.00 43.25 84 PHE A O 1
#